Protein AF-A0A1B8QGB8-F1 (afdb_monomer_lite)

Organism: NCBI:txid34059

Foldseek 3Di:
DDDPPPPPPPPPPDDDPVVLVVLLVCVVVVVDDLCVSCVVVVHDSVVNVVSNVVVVVVVVVVVPPPPPPPPPPDDDD

Radius of gyration: 22.66 Å; chains: 1; bounding box: 53×43×69 Å

Structure (mmCIF, N/CA/C/O backbone):
data_AF-A0A1B8QGB8-F1
#
_entry.id   AF-A0A1B8QGB8-F1
#
loop_
_atom_site.group_PDB
_atom_site.id
_atom_site.type_symbol
_atom_site.label_atom_id
_atom_site.label_alt_id
_atom_site.label_comp_id
_atom_site.label_asym_id
_atom_site.label_entity_id
_atom_site.label_seq_id
_atom_site.pdbx_PDB_ins_code
_atom_site.Cartn_x
_atom_site.Cartn_y
_atom_site.Cartn_z
_atom_site.occupancy
_atom_site.B_iso_or_equiv
_atom_site.auth_seq_id
_atom_site.auth_comp_id
_atom_site.auth_asym_id
_atom_site.auth_atom_id
_atom_site.pdbx_PDB_model_num
ATOM 1 N N . MET A 1 1 ? 41.997 -21.981 -15.870 1.00 50.34 1 MET A N 1
ATOM 2 C CA . MET A 1 1 ? 41.032 -21.033 -16.468 1.00 50.34 1 MET A CA 1
ATOM 3 C C . MET A 1 1 ? 40.026 -20.680 -15.387 1.00 50.34 1 MET A C 1
ATOM 5 O O . MET A 1 1 ? 39.092 -21.434 -15.148 1.00 50.34 1 MET A O 1
ATOM 9 N N . ASP A 1 2 ? 40.285 -19.600 -14.660 1.00 50.50 2 ASP A N 1
ATOM 10 C CA . ASP A 1 2 ? 39.535 -19.207 -13.467 1.00 50.50 2 ASP A CA 1
ATOM 11 C C . ASP A 1 2 ? 38.245 -18.483 -13.863 1.00 50.50 2 ASP A C 1
ATOM 13 O O . ASP A 1 2 ? 38.265 -17.315 -14.257 1.00 50.50 2 ASP A O 1
ATOM 17 N N . ILE A 1 3 ? 37.105 -19.174 -13.777 1.00 58.19 3 ILE A N 1
ATOM 18 C CA . ILE A 1 3 ? 35.794 -18.553 -13.983 1.00 58.19 3 ILE A CA 1
ATOM 19 C C . ILE A 1 3 ? 35.440 -17.758 -12.727 1.00 58.19 3 ILE A C 1
ATOM 21 O O . ILE A 1 3 ? 34.901 -18.270 -11.748 1.00 58.19 3 ILE A O 1
ATOM 25 N N . LYS A 1 4 ? 35.765 -16.466 -12.764 1.00 57.00 4 LYS A N 1
ATOM 26 C CA . LYS A 1 4 ? 35.359 -15.475 -11.767 1.00 57.00 4 LYS A CA 1
ATOM 27 C C . LYS A 1 4 ? 33.861 -15.221 -11.936 1.00 57.00 4 LYS A C 1
ATOM 29 O O . LYS A 1 4 ? 33.454 -14.375 -12.727 1.00 57.00 4 LYS A O 1
ATOM 34 N N . MET A 1 5 ? 33.029 -15.982 -11.229 1.00 57.91 5 MET A N 1
ATOM 35 C CA . MET A 1 5 ? 31.582 -15.761 -11.203 1.00 57.91 5 MET A CA 1
ATOM 36 C C . MET A 1 5 ? 31.281 -14.474 -10.425 1.00 57.91 5 MET A C 1
ATOM 38 O O . MET A 1 5 ? 31.107 -14.484 -9.207 1.00 57.91 5 MET A O 1
ATOM 42 N N . ALA A 1 6 ? 31.250 -13.341 -11.128 1.00 60.84 6 ALA A N 1
ATOM 43 C CA . ALA A 1 6 ? 30.733 -12.094 -10.589 1.00 60.84 6 ALA A CA 1
ATOM 44 C C . ALA A 1 6 ? 29.246 -12.295 -10.262 1.00 60.84 6 ALA A C 1
ATOM 46 O O . ALA A 1 6 ? 28.392 -12.350 -11.146 1.00 60.84 6 ALA A O 1
ATOM 47 N N . THR A 1 7 ? 28.939 -12.443 -8.97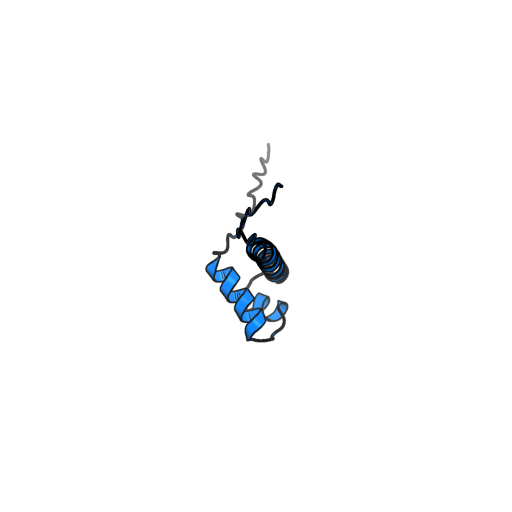6 1.00 60.94 7 THR A N 1
ATOM 48 C CA . THR A 1 7 ? 27.570 -12.514 -8.470 1.00 60.94 7 THR A CA 1
ATOM 49 C C . THR A 1 7 ? 26.926 -11.139 -8.637 1.00 60.94 7 THR A C 1
ATOM 51 O O . THR A 1 7 ? 26.973 -10.290 -7.748 1.00 60.94 7 THR A O 1
ATOM 54 N N . ASN A 1 8 ? 26.353 -10.890 -9.817 1.00 62.28 8 ASN A N 1
ATOM 55 C CA . ASN A 1 8 ? 25.522 -9.724 -10.090 1.00 62.28 8 ASN A CA 1
ATOM 56 C C . ASN A 1 8 ? 24.293 -9.799 -9.175 1.00 62.28 8 ASN A C 1
ATOM 58 O O . ASN A 1 8 ? 23.281 -10.416 -9.510 1.00 62.28 8 ASN A O 1
ATOM 62 N N . LYS A 1 9 ? 24.419 -9.257 -7.959 1.00 62.91 9 LYS A N 1
ATOM 63 C CA . LYS A 1 9 ? 23.331 -9.208 -6.985 1.00 62.91 9 LYS A CA 1
ATOM 64 C C . LYS A 1 9 ? 22.171 -8.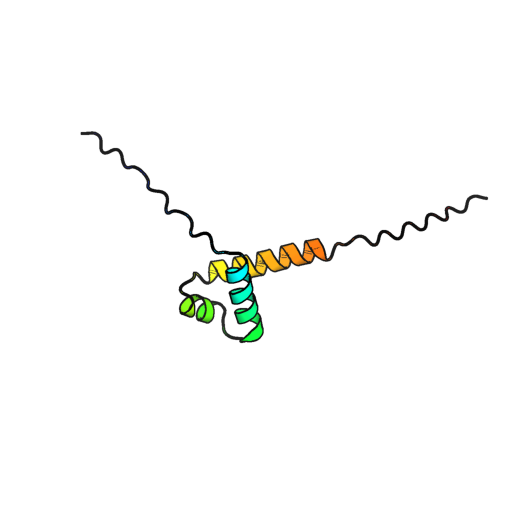475 -7.661 1.00 62.91 9 LYS A C 1
ATOM 66 O O . LYS A 1 9 ? 22.370 -7.328 -8.066 1.00 62.91 9 LYS A O 1
ATOM 71 N N . PRO A 1 10 ? 20.982 -9.089 -7.803 1.00 57.31 10 PRO A N 1
ATOM 72 C CA . PRO A 1 10 ? 19.863 -8.434 -8.459 1.00 57.31 10 PRO A CA 1
ATOM 73 C C . PRO A 1 10 ? 19.587 -7.127 -7.721 1.00 57.31 10 PRO A C 1
ATOM 75 O O . PRO A 1 10 ? 19.296 -7.120 -6.521 1.00 57.31 10 PRO A O 1
ATOM 78 N N . LYS A 1 11 ? 19.768 -6.015 -8.441 1.00 61.06 11 LYS A N 1
ATOM 79 C CA . LYS A 1 11 ? 19.562 -4.655 -7.946 1.00 61.06 11 LYS A CA 1
ATOM 80 C C . LYS A 1 11 ? 18.153 -4.621 -7.359 1.00 61.06 11 LYS A C 1
ATOM 82 O O . LYS A 1 11 ? 17.178 -4.824 -8.082 1.00 61.06 11 LYS A O 1
ATOM 87 N N . ARG A 1 12 ? 18.051 -4.504 -6.031 1.00 60.84 12 ARG A N 1
ATOM 88 C CA . ARG A 1 12 ? 16.764 -4.565 -5.328 1.00 60.84 12 ARG A CA 1
ATOM 89 C C . ARG A 1 12 ? 15.857 -3.511 -5.955 1.00 60.84 12 ARG A C 1
ATOM 91 O O . ARG A 1 12 ? 16.216 -2.338 -5.940 1.00 60.84 12 ARG A O 1
ATOM 98 N N . LYS A 1 13 ? 14.722 -3.926 -6.527 1.00 67.00 13 LYS A N 1
ATOM 99 C CA . LYS A 1 13 ? 13.715 -2.990 -7.038 1.00 67.00 13 LYS A CA 1
ATOM 100 C C . LYS A 1 13 ? 13.254 -2.127 -5.865 1.00 67.00 13 LYS A C 1
ATOM 102 O O . LYS A 1 13 ? 12.568 -2.612 -4.966 1.00 67.00 13 LYS A O 1
ATOM 107 N N . THR A 1 14 ? 13.703 -0.881 -5.831 1.00 70.44 14 THR A N 1
ATOM 108 C CA . THR A 1 14 ? 13.235 0.125 -4.884 1.00 70.44 14 THR A CA 1
ATOM 109 C C . THR A 1 14 ? 11.941 0.697 -5.432 1.00 70.44 14 THR A C 1
ATOM 111 O O . THR A 1 14 ? 11.944 1.337 -6.477 1.00 70.44 14 THR A O 1
ATOM 114 N N . TYR A 1 15 ? 10.838 0.419 -4.747 1.00 81.19 15 TYR A N 1
ATOM 115 C CA . TYR A 1 15 ? 9.551 1.042 -5.035 1.00 81.19 15 TYR A CA 1
ATOM 116 C C . TYR A 1 15 ? 9.464 2.362 -4.268 1.00 81.19 15 TYR A C 1
ATOM 118 O O . TYR A 1 15 ? 9.813 2.387 -3.079 1.00 8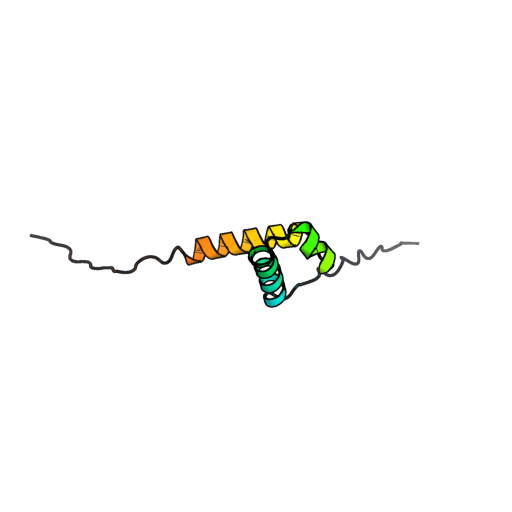1.19 15 TYR A O 1
ATOM 126 N N . SER A 1 16 ? 9.003 3.421 -4.935 1.00 82.44 16 SER A N 1
ATOM 127 C CA . SER A 1 16 ? 8.706 4.708 -4.304 1.00 82.44 16 SER A CA 1
ATOM 128 C C . SER A 1 16 ? 7.649 4.549 -3.215 1.00 82.44 16 SER A C 1
ATOM 130 O O . SER A 1 16 ? 6.797 3.661 -3.292 1.00 82.44 16 SER A O 1
ATOM 132 N N . ASP A 1 17 ? 7.696 5.399 -2.194 1.00 80.62 17 ASP A N 1
ATOM 133 C CA . ASP A 1 17 ? 6.748 5.326 -1.079 1.00 80.62 17 ASP A CA 1
ATOM 134 C C . ASP A 1 17 ? 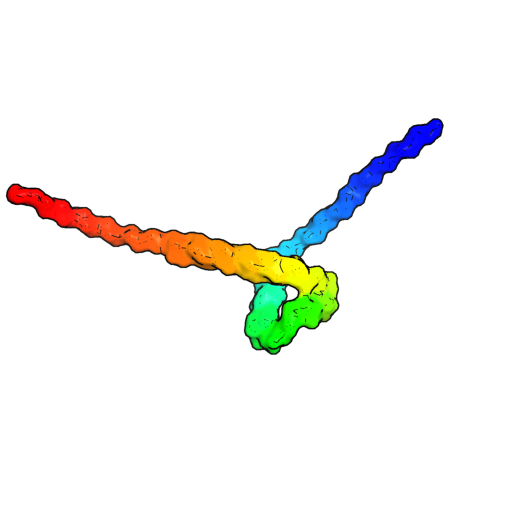5.310 5.642 -1.519 1.00 80.62 17 ASP A C 1
ATOM 136 O O . ASP A 1 17 ? 4.393 4.930 -1.115 1.00 80.62 17 ASP A O 1
ATOM 140 N N . GLU A 1 18 ? 5.135 6.568 -2.466 1.00 83.94 18 GLU A N 1
ATOM 141 C CA . GLU A 1 18 ? 3.850 6.872 -3.119 1.00 83.94 18 GLU A CA 1
ATOM 142 C C . GLU A 1 18 ? 3.195 5.629 -3.753 1.00 83.94 18 GLU A C 1
ATOM 144 O O . GLU A 1 18 ? 2.003 5.380 -3.585 1.00 83.94 18 GLU A O 1
ATOM 149 N N . PHE A 1 19 ? 3.989 4.773 -4.405 1.00 86.44 19 PHE A N 1
ATOM 150 C CA . PHE A 1 19 ? 3.501 3.547 -5.036 1.00 86.44 19 PHE A CA 1
ATOM 151 C C . PHE A 1 19 ? 3.096 2.494 -3.997 1.00 86.44 19 PHE A C 1
ATOM 153 O O . PHE A 1 19 ? 2.118 1.768 -4.179 1.00 86.44 19 PHE A O 1
ATOM 160 N N . LYS A 1 20 ? 3.822 2.415 -2.874 1.00 87.56 20 LYS A N 1
ATOM 161 C CA . LYS A 1 20 ? 3.461 1.520 -1.763 1.00 87.56 20 LYS A CA 1
ATOM 162 C C . LYS A 1 20 ? 2.143 1.950 -1.134 1.00 87.56 20 LYS A C 1
ATOM 164 O O . LYS A 1 20 ? 1.308 1.097 -0.846 1.00 87.56 20 LYS A O 1
ATOM 169 N N . GLU A 1 21 ? 1.975 3.250 -0.914 1.00 86.31 21 GLU A N 1
ATOM 170 C CA . GLU A 1 21 ? 0.761 3.825 -0.339 1.00 86.31 21 GLU A CA 1
ATOM 171 C C . GLU A 1 21 ? -0.436 3.617 -1.251 1.00 86.31 21 GLU A C 1
ATOM 173 O O . GLU A 1 21 ? -1.450 3.113 -0.777 1.00 86.31 21 GLU A O 1
ATOM 178 N N . PHE A 1 22 ? -0.290 3.878 -2.553 1.00 89.12 22 PHE A N 1
ATOM 179 C CA . PHE A 1 22 ? -1.331 3.614 -3.541 1.00 89.12 22 PHE A CA 1
ATOM 180 C C . PHE A 1 22 ? -1.832 2.167 -3.467 1.00 89.12 22 PHE A C 1
ATOM 182 O O . PHE A 1 22 ? -3.026 1.930 -3.328 1.00 89.12 22 PHE A O 1
ATOM 189 N N . LEU A 1 23 ? -0.926 1.186 -3.458 1.00 89.50 23 LEU A N 1
ATOM 190 C CA . LEU A 1 23 ? -1.310 -0.228 -3.410 1.00 89.50 23 LEU A CA 1
ATOM 191 C C . LEU A 1 23 ? -1.933 -0.649 -2.078 1.00 89.50 23 LEU A C 1
ATOM 193 O O . LEU A 1 23 ? -2.820 -1.503 -2.048 1.00 89.50 23 LEU A O 1
ATOM 197 N N . VAL A 1 24 ? -1.457 -0.092 -0.962 1.00 87.88 24 VAL A N 1
ATOM 198 C CA . VAL A 1 24 ? -2.044 -0.354 0.357 1.00 87.88 24 VAL A CA 1
ATOM 199 C C . VAL A 1 24 ? -3.443 0.254 0.442 1.00 87.88 24 VAL A C 1
ATOM 201 O O . VAL A 1 24 ? -4.347 -0.417 0.935 1.00 87.88 24 VAL A O 1
ATOM 204 N N . GLN A 1 25 ? -3.633 1.473 -0.065 1.00 88.12 25 GLN A N 1
ATOM 205 C CA . GLN A 1 25 ? -4.938 2.129 -0.147 1.00 88.12 25 GLN A CA 1
ATOM 206 C C . GLN A 1 25 ? -5.882 1.364 -1.065 1.00 88.12 25 GLN A C 1
ATOM 208 O O . GLN A 1 25 ? -6.998 1.070 -0.657 1.00 88.12 25 GLN A O 1
ATOM 213 N N . GLU A 1 26 ? -5.425 0.935 -2.238 1.00 89.69 26 GLU A N 1
ATOM 214 C CA . GLU A 1 26 ? -6.210 0.111 -3.157 1.00 89.69 26 GLU A CA 1
ATOM 215 C C . GLU A 1 26 ? -6.645 -1.201 -2.489 1.00 89.69 26 GLU A C 1
ATOM 217 O O . GLU A 1 26 ? -7.796 -1.615 -2.607 1.00 89.69 26 GLU A O 1
ATOM 222 N N . ALA A 1 27 ? -5.768 -1.831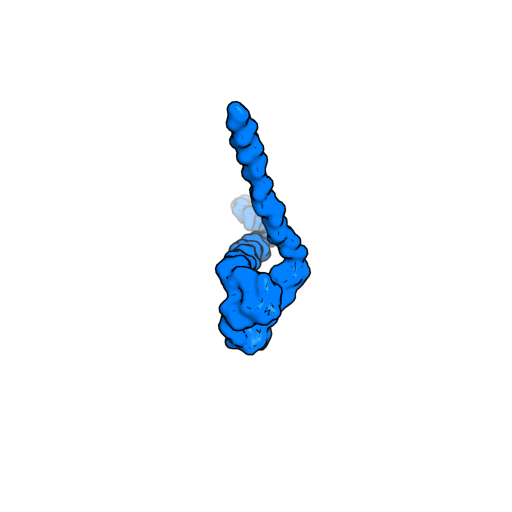 -1.701 1.00 87.19 27 ALA A N 1
ATOM 223 C CA . ALA A 1 27 ? -6.099 -3.037 -0.940 1.00 87.19 27 ALA A CA 1
ATOM 224 C C . ALA A 1 27 ? -7.103 -2.811 0.199 1.00 87.19 27 ALA A C 1
ATOM 226 O O . ALA A 1 27 ? -7.741 -3.767 0.639 1.00 87.19 27 ALA A O 1
ATOM 227 N N . ILE A 1 28 ? -7.232 -1.582 0.697 1.00 84.44 28 ILE A N 1
ATOM 228 C CA . ILE A 1 28 ? -8.216 -1.208 1.720 1.00 84.44 28 ILE A CA 1
ATOM 229 C C . ILE A 1 28 ? -9.535 -0.788 1.058 1.00 84.44 28 ILE A C 1
ATOM 231 O O . ILE A 1 28 ? -10.594 -1.236 1.484 1.00 84.44 28 ILE A O 1
ATOM 235 N N . SER A 1 29 ? -9.456 0.031 0.009 1.00 85.38 29 SER A N 1
ATOM 236 C CA . SER A 1 29 ? -10.580 0.649 -0.698 1.00 85.38 29 SER A CA 1
ATOM 237 C C . SER A 1 29 ? -11.342 -0.350 -1.569 1.00 85.38 29 SER A C 1
ATOM 239 O O . SER A 1 29 ? -12.563 -0.445 -1.486 1.00 85.38 29 SER A O 1
ATOM 241 N N . SER A 1 30 ? -10.631 -1.158 -2.366 1.00 81.75 30 SER A N 1
ATOM 242 C CA . SER A 1 30 ? -11.270 -2.083 -3.312 1.00 81.75 30 SER A CA 1
ATOM 243 C C . SER A 1 30 ? -11.905 -3.306 -2.642 1.00 81.75 30 SER A C 1
ATOM 245 O O . SER A 1 30 ? -12.694 -4.006 -3.273 1.00 81.75 30 SER A O 1
ATOM 247 N N . GLY A 1 31 ? -11.511 -3.636 -1.404 1.00 80.44 31 GLY A N 1
ATOM 248 C CA . GLY A 1 31 ? -11.912 -4.876 -0.725 1.00 80.44 31 GLY A CA 1
ATOM 249 C C . GLY A 1 31 ? -11.475 -6.166 -1.441 1.00 80.44 31 GLY A C 1
ATOM 250 O O . GLY A 1 31 ? -11.839 -7.264 -1.017 1.00 80.44 31 GLY A O 1
ATOM 251 N N . ARG A 1 32 ? -10.693 -6.065 -2.529 1.00 84.81 32 ARG A N 1
ATOM 252 C CA . ARG A 1 32 ? -10.181 -7.206 -3.297 1.00 84.81 32 ARG A CA 1
ATOM 253 C C . ARG A 1 32 ? -9.029 -7.869 -2.548 1.00 84.81 32 ARG A C 1
ATOM 255 O O . ARG A 1 32 ? -8.333 -7.257 -1.738 1.00 84.81 32 ARG A O 1
ATOM 262 N N . SER A 1 33 ? -8.787 -9.146 -2.841 1.00 86.19 33 SER A N 1
ATOM 263 C CA . SER A 1 33 ? -7.673 -9.859 -2.219 1.00 86.19 33 SER A CA 1
ATOM 264 C C . SER A 1 33 ? -6.331 -9.224 -2.596 1.00 86.19 33 SER A C 1
ATOM 266 O O . SER A 1 33 ? -6.069 -8.918 -3.761 1.00 86.19 33 SER A O 1
ATOM 268 N N . ILE A 1 34 ? -5.448 -9.094 -1.602 1.00 87.19 34 ILE A N 1
ATOM 269 C CA . ILE A 1 34 ? -4.081 -8.560 -1.744 1.00 87.19 34 ILE A CA 1
ATOM 270 C C . ILE A 1 34 ? -3.329 -9.258 -2.889 1.00 87.19 34 ILE A C 1
ATOM 272 O O . ILE A 1 34 ? -2.614 -8.613 -3.652 1.00 87.19 34 ILE A O 1
ATOM 276 N N . ALA A 1 35 ? -3.533 -10.569 -3.044 1.00 88.81 35 ALA A N 1
ATOM 277 C CA . ALA A 1 35 ? -2.965 -11.371 -4.124 1.00 88.81 35 ALA A CA 1
ATOM 278 C C . ALA A 1 35 ? -3.413 -10.912 -5.523 1.00 88.81 35 ALA A C 1
ATOM 280 O O . ALA A 1 35 ? -2.602 -10.877 -6.447 1.00 88.81 35 ALA A O 1
ATOM 281 N N . SER A 1 36 ? -4.689 -10.546 -5.682 1.00 89.94 36 SER A N 1
ATOM 282 C CA . SER A 1 36 ? -5.232 -10.093 -6.967 1.00 89.94 36 SER A CA 1
ATOM 283 C C . SER A 1 36 ? -4.656 -8.740 -7.362 1.00 89.94 36 SER A C 1
ATOM 285 O O . SER A 1 36 ? -4.200 -8.583 -8.488 1.00 89.94 36 SER A O 1
ATOM 287 N N . ILE A 1 37 ? -4.609 -7.797 -6.420 1.00 89.19 37 ILE A N 1
ATOM 288 C CA . ILE A 1 37 ? -4.039 -6.459 -6.639 1.00 89.19 37 ILE A CA 1
ATOM 289 C C . ILE A 1 37 ? -2.549 -6.568 -6.963 1.00 89.19 37 ILE A C 1
ATOM 291 O O . ILE A 1 37 ? -2.060 -5.931 -7.891 1.00 89.19 37 ILE A O 1
ATOM 295 N N . ALA A 1 38 ? -1.826 -7.423 -6.239 1.00 90.19 38 ALA A N 1
ATOM 296 C CA . ALA A 1 38 ? -0.411 -7.644 -6.482 1.00 90.19 38 ALA A CA 1
ATOM 297 C C . ALA A 1 38 ? -0.144 -8.217 -7.882 1.00 90.19 38 ALA A C 1
ATOM 299 O O . ALA A 1 38 ? 0.764 -7.751 -8.567 1.00 90.19 38 ALA A O 1
ATOM 300 N N . ARG A 1 39 ? -0.962 -9.182 -8.326 1.00 89.88 39 ARG A N 1
ATOM 301 C CA . ARG A 1 39 ? -0.871 -9.763 -9.671 1.00 89.88 39 ARG A CA 1
ATOM 302 C C . ARG A 1 39 ? -1.142 -8.726 -10.761 1.00 89.88 39 ARG A C 1
ATOM 304 O O . ARG A 1 39 ? -0.384 -8.677 -11.721 1.00 89.88 39 ARG A O 1
ATOM 311 N N . ASP A 1 40 ? -2.177 -7.911 -10.584 1.00 89.56 40 ASP A N 1
ATOM 312 C CA . ASP A 1 40 ? -2.572 -6.850 -11.519 1.00 89.56 40 ASP A CA 1
ATOM 313 C C . ASP A 1 40 ? -1.462 -5.799 -11.694 1.00 89.56 40 ASP A C 1
ATOM 315 O O . ASP A 1 40 ? -1.118 -5.411 -12.805 1.00 89.56 40 ASP A O 1
ATOM 319 N N . ASN A 1 41 ? -0.799 -5.446 -10.589 1.00 86.94 41 ASN A N 1
ATOM 320 C CA . ASN A 1 41 ? 0.294 -4.474 -10.561 1.00 86.94 41 ASN A CA 1
ATOM 321 C C . ASN A 1 41 ? 1.686 -5.094 -10.807 1.00 86.94 41 ASN A C 1
ATOM 323 O O . ASN A 1 41 ? 2.700 -4.400 -10.715 1.00 86.94 41 ASN A O 1
ATOM 327 N N . GLY A 1 42 ? 1.773 -6.403 -11.071 1.00 88.00 42 GLY A N 1
ATOM 328 C CA . GLY A 1 42 ? 3.039 -7.096 -11.336 1.00 88.00 42 GLY A CA 1
ATOM 329 C C . GLY A 1 42 ? 4.016 -7.139 -10.151 1.00 88.00 42 GLY A C 1
ATOM 330 O O . GLY A 1 42 ? 5.230 -7.256 -10.349 1.00 88.00 42 GLY A O 1
ATOM 331 N N . ILE A 1 43 ? 3.517 -7.044 -8.916 1.00 88.00 43 ILE A N 1
ATOM 332 C CA . ILE A 1 43 ? 4.323 -7.102 -7.692 1.00 88.00 43 ILE A CA 1
ATOM 333 C C . ILE A 1 43 ? 4.088 -8.394 -6.904 1.00 88.00 43 ILE A C 1
ATOM 335 O O . ILE A 1 43 ? 3.101 -9.106 -7.071 1.00 88.00 43 ILE A O 1
ATOM 339 N N . ASN A 1 44 ? 5.005 -8.706 -5.989 1.00 88.69 44 ASN A N 1
ATOM 340 C CA . ASN A 1 44 ? 4.841 -9.850 -5.099 1.00 88.69 44 ASN A CA 1
ATOM 341 C C . ASN A 1 44 ? 3.845 -9.518 -3.971 1.00 88.69 44 ASN A C 1
ATOM 343 O O . ASN A 1 44 ? 4.038 -8.550 -3.237 1.00 88.69 44 ASN A O 1
ATOM 347 N N . GLN A 1 45 ? 2.825 -10.355 -3.774 1.00 90.19 45 GLN A N 1
ATOM 348 C CA . GLN A 1 45 ? 1.831 -10.197 -2.702 1.00 90.19 45 GLN A CA 1
ATOM 349 C C . GLN A 1 45 ? 2.448 -10.132 -1.292 1.00 90.19 45 GLN A C 1
ATOM 351 O O . GLN A 1 45 ? 1.957 -9.400 -0.431 1.00 90.19 45 GLN A O 1
ATOM 356 N N . ASN A 1 46 ? 3.560 -10.839 -1.054 1.00 89.88 46 ASN A N 1
ATOM 357 C CA . ASN A 1 46 ? 4.267 -10.807 0.227 1.00 89.88 46 ASN A CA 1
ATOM 358 C C . ASN A 1 46 ? 4.822 -9.409 0.515 1.00 89.88 46 ASN A C 1
ATOM 360 O O . ASN A 1 46 ? 4.903 -8.994 1.669 1.00 89.88 46 ASN A O 1
ATOM 364 N N . LEU A 1 47 ? 5.181 -8.669 -0.536 1.00 88.38 47 LEU A N 1
ATOM 365 C CA . LEU A 1 47 ? 5.686 -7.312 -0.422 1.00 88.38 47 LEU A CA 1
ATOM 366 C C . LEU A 1 47 ? 4.580 -6.359 0.045 1.00 88.38 47 LEU A C 1
ATOM 368 O O . LEU A 1 47 ? 4.795 -5.599 0.985 1.00 88.38 47 LEU A O 1
ATOM 372 N N . LEU A 1 48 ? 3.378 -6.490 -0.520 1.00 88.62 48 LEU A N 1
ATOM 373 C CA . LEU A 1 48 ? 2.206 -5.714 -0.115 1.00 88.62 48 LEU A CA 1
ATOM 374 C C . LEU A 1 48 ? 1.769 -6.040 1.32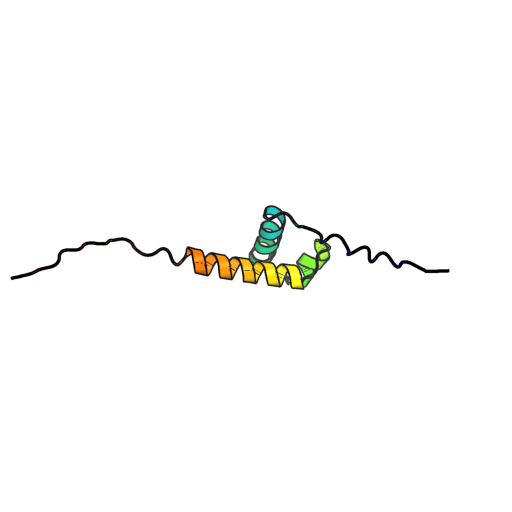7 1.00 88.62 48 LEU A C 1
ATOM 376 O O . LEU A 1 48 ? 1.466 -5.136 2.106 1.00 88.62 48 LEU A O 1
ATOM 380 N N . HIS A 1 49 ? 1.844 -7.313 1.738 1.00 88.44 49 HIS A N 1
ATOM 381 C CA . HIS A 1 49 ? 1.663 -7.710 3.141 1.00 88.44 49 HIS A CA 1
ATOM 382 C C . HIS A 1 49 ? 2.693 -7.059 4.073 1.00 88.44 49 HIS A C 1
ATOM 384 O O . HIS A 1 49 ? 2.326 -6.527 5.123 1.00 88.44 49 HIS A O 1
ATOM 390 N N . ASN A 1 50 ? 3.974 -7.081 3.697 1.00 88.88 50 ASN A N 1
ATOM 391 C CA . ASN A 1 50 ? 5.041 -6.463 4.481 1.00 88.88 50 ASN A CA 1
ATOM 392 C C . ASN A 1 50 ? 4.854 -4.947 4.592 1.00 88.88 50 ASN A C 1
ATOM 394 O O . ASN A 1 50 ? 5.018 -4.399 5.679 1.00 88.88 50 ASN A O 1
ATOM 398 N N . TRP A 1 51 ? 4.448 -4.271 3.516 1.00 89.19 51 TRP A N 1
ATOM 399 C CA . TRP A 1 51 ? 4.164 -2.835 3.531 1.00 89.19 51 TRP A CA 1
ATOM 400 C C . TRP A 1 51 ? 2.972 -2.484 4.411 1.00 89.19 51 TRP A C 1
ATOM 402 O O . TRP A 1 51 ? 3.078 -1.568 5.221 1.00 89.19 51 TRP A O 1
ATOM 412 N N . LYS A 1 52 ? 1.884 -3.261 4.353 1.00 86.62 52 LYS A N 1
ATOM 413 C CA . LYS A 1 52 ? 0.741 -3.100 5.263 1.00 86.62 52 LYS A CA 1
ATOM 414 C C . LYS A 1 52 ? 1.157 -3.253 6.730 1.00 86.62 52 LYS A C 1
ATOM 416 O O . LYS A 1 52 ? 0.719 -2.481 7.580 1.00 86.62 52 LYS A O 1
ATOM 421 N N . ARG A 1 53 ? 2.015 -4.232 7.046 1.00 86.12 53 ARG A N 1
ATOM 422 C CA . ARG A 1 53 ? 2.548 -4.421 8.410 1.00 86.12 53 ARG A CA 1
ATOM 423 C C . ARG A 1 53 ? 3.463 -3.271 8.832 1.00 86.12 53 ARG A C 1
ATOM 425 O O . ARG A 1 53 ? 3.333 -2.794 9.952 1.00 86.12 53 ARG A O 1
ATOM 432 N N . ALA A 1 54 ? 4.342 -2.810 7.945 1.00 84.94 54 ALA A N 1
ATOM 433 C CA . ALA A 1 54 ? 5.233 -1.684 8.209 1.00 84.94 54 ALA A CA 1
ATOM 434 C C . ALA A 1 54 ? 4.456 -0.376 8.432 1.00 84.94 54 ALA A C 1
ATOM 436 O O . ALA A 1 54 ? 4.777 0.362 9.354 1.00 84.94 54 ALA A O 1
ATOM 437 N N . GLN A 1 55 ? 3.404 -0.120 7.649 1.00 82.19 55 GLN A N 1
ATOM 438 C CA . GLN A 1 55 ? 2.473 0.998 7.842 1.00 82.19 55 GLN A CA 1
ATOM 439 C C . GLN A 1 55 ? 1.801 0.937 9.219 1.00 82.19 55 GLN A C 1
ATOM 441 O O . GLN A 1 55 ? 1.843 1.917 9.952 1.00 82.19 55 GLN A O 1
ATOM 446 N N . LYS A 1 56 ? 1.273 -0.226 9.627 1.00 80.19 56 LYS A N 1
ATOM 447 C CA . LYS A 1 56 ? 0.699 -0.406 10.973 1.00 80.19 56 LYS A CA 1
ATOM 448 C C . LYS A 1 56 ? 1.716 -0.186 12.094 1.00 80.19 56 LYS A C 1
ATOM 450 O O . LYS A 1 56 ? 1.379 0.423 13.099 1.00 80.19 56 LYS A O 1
ATOM 455 N N . ALA A 1 57 ? 2.948 -0.669 11.927 1.00 79.12 57 ALA A N 1
ATOM 456 C CA . ALA A 1 57 ? 4.014 -0.451 12.903 1.00 79.12 57 ALA A CA 1
ATOM 457 C C . ALA A 1 57 ? 4.395 1.037 13.010 1.00 79.12 57 ALA A C 1
ATOM 459 O O . ALA A 1 57 ? 4.557 1.542 14.115 1.00 79.12 57 ALA A O 1
ATOM 460 N N . LYS A 1 58 ? 4.465 1.753 11.877 1.00 73.56 58 LYS A N 1
ATOM 461 C CA . LYS A 1 58 ? 4.668 3.210 11.848 1.00 73.56 58 LYS A CA 1
ATOM 462 C C . LYS A 1 58 ? 3.512 3.958 12.516 1.00 73.56 58 LYS A C 1
ATOM 464 O O . LYS A 1 58 ? 3.770 4.830 13.331 1.00 73.56 58 LYS A O 1
ATOM 469 N N . GLN A 1 59 ? 2.268 3.578 12.219 1.00 67.06 59 GLN A N 1
ATOM 470 C CA . GLN A 1 59 ? 1.068 4.170 12.822 1.00 67.06 59 GLN A CA 1
ATOM 471 C C . GLN A 1 59 ? 1.035 3.966 14.339 1.00 67.06 59 GLN A C 1
ATOM 473 O O . GLN A 1 59 ? 0.800 4.919 15.070 1.00 67.06 59 GLN A O 1
ATOM 478 N N . ALA A 1 60 ? 1.356 2.762 14.821 1.00 62.28 60 ALA A N 1
ATOM 479 C CA . ALA A 1 60 ? 1.462 2.489 16.255 1.00 62.28 60 ALA A CA 1
ATOM 480 C C . ALA A 1 60 ? 2.551 3.333 16.941 1.00 62.28 60 ALA A C 1
ATOM 482 O O . ALA A 1 60 ? 2.438 3.639 18.123 1.00 62.28 60 ALA A O 1
ATOM 483 N N . GLN A 1 61 ? 3.594 3.727 16.208 1.00 56.72 61 GLN A N 1
ATOM 484 C CA . GLN A 1 61 ? 4.666 4.569 16.730 1.00 56.72 61 GLN A CA 1
ATOM 485 C C . GLN A 1 61 ? 4.326 6.068 16.691 1.00 56.72 61 GLN A C 1
ATOM 487 O O . GLN A 1 61 ? 4.793 6.812 17.545 1.00 56.72 61 GLN A O 1
ATOM 492 N N . THR A 1 62 ? 3.491 6.515 15.747 1.00 52.91 62 THR A N 1
ATOM 493 C CA . THR A 1 62 ? 2.985 7.899 15.683 1.00 52.91 62 THR A CA 1
ATOM 494 C C . THR A 1 62 ? 1.773 8.154 16.578 1.00 52.91 62 THR A C 1
ATOM 496 O O . THR A 1 62 ? 1.546 9.295 16.961 1.00 52.91 62 THR A O 1
ATOM 499 N N . ASP A 1 63 ? 1.014 7.114 16.932 1.00 51.06 63 ASP A N 1
ATOM 500 C CA . ASP A 1 63 ? -0.097 7.205 17.892 1.00 51.06 63 ASP A CA 1
ATOM 501 C C . ASP A 1 63 ? 0.407 7.294 19.348 1.00 51.06 63 ASP A C 1
ATOM 503 O O . ASP A 1 63 ? -0.293 7.772 20.235 1.00 51.06 63 ASP A O 1
ATOM 507 N N . GLN A 1 64 ? 1.680 6.952 19.596 1.00 47.16 64 GLN A N 1
ATOM 508 C CA . GLN A 1 64 ? 2.395 7.319 20.822 1.00 47.16 64 GLN A CA 1
ATOM 509 C C . GLN A 1 64 ? 2.921 8.761 20.749 1.00 47.16 64 GLN A C 1
ATOM 511 O O . GLN A 1 64 ? 4.114 9.023 20.890 1.00 47.16 64 GLN A O 1
ATOM 516 N N . LEU A 1 65 ? 2.018 9.719 20.547 1.00 46.53 65 LEU A N 1
ATOM 517 C CA . LEU A 1 65 ? 2.251 11.100 20.956 1.00 46.53 65 LEU A CA 1
ATOM 518 C C . LEU A 1 65 ? 2.086 11.153 22.483 1.00 46.53 65 LEU A C 1
ATOM 520 O O . LEU A 1 65 ? 0.973 10.957 22.975 1.00 46.53 65 LEU A O 1
ATOM 524 N N . PRO A 1 66 ? 3.151 11.401 23.273 1.00 51.53 66 PRO A N 1
ATOM 525 C CA . PRO A 1 66 ? 2.971 11.676 24.682 1.00 51.53 66 PRO A CA 1
ATOM 526 C C . PRO A 1 66 ? 2.224 13.003 24.781 1.00 51.53 66 PRO A C 1
ATOM 528 O O . PRO A 1 66 ? 2.698 14.045 24.327 1.00 51.53 66 PRO A O 1
ATOM 531 N N . THR A 1 67 ? 1.051 12.957 25.396 1.00 52.84 67 THR A N 1
ATOM 532 C CA . THR A 1 67 ? 0.402 14.087 26.050 1.00 52.84 67 THR A CA 1
ATOM 533 C C . THR A 1 67 ? 1.407 14.783 26.974 1.00 52.84 67 THR A C 1
ATOM 535 O O . THR A 1 67 ? 1.497 14.486 28.163 1.00 52.84 67 THR A O 1
ATOM 538 N N . LEU A 1 68 ? 2.190 15.717 26.434 1.00 54.62 68 LEU A N 1
ATOM 539 C CA . LEU A 1 68 ? 2.960 16.698 27.190 1.00 54.62 68 LEU A CA 1
ATOM 540 C C . LEU A 1 68 ? 1.995 17.796 27.646 1.00 54.62 68 LEU A C 1
ATOM 542 O O . LEU A 1 68 ? 2.042 18.930 27.186 1.00 54.62 68 LEU A O 1
ATOM 546 N N . ILE A 1 69 ? 1.113 17.453 28.583 1.00 55.78 69 ILE A N 1
ATOM 547 C CA . ILE A 1 69 ? 0.551 18.442 29.504 1.00 55.78 69 ILE A CA 1
ATOM 548 C C . ILE A 1 69 ? 1.225 18.186 30.844 1.00 55.78 69 ILE A C 1
ATOM 550 O O . ILE A 1 69 ? 0.705 17.518 31.732 1.00 55.78 69 ILE A O 1
ATOM 554 N N . ARG A 1 70 ? 2.460 18.683 30.968 1.00 52.94 70 ARG A N 1
ATOM 555 C CA . ARG A 1 70 ? 3.116 18.823 32.265 1.00 52.94 70 ARG A CA 1
ATOM 556 C C . ARG A 1 70 ? 2.475 20.005 32.985 1.00 52.94 70 ARG A C 1
ATOM 558 O O . ARG A 1 70 ? 3.037 21.092 33.013 1.00 52.94 70 ARG A O 1
ATOM 565 N N . THR A 1 71 ? 1.313 19.796 33.591 1.00 52.16 71 THR A N 1
ATOM 566 C CA . THR A 1 71 ? 0.886 20.642 34.708 1.00 52.16 71 THR A CA 1
ATOM 567 C C . THR A 1 71 ? 1.549 20.090 35.966 1.00 52.16 71 THR A C 1
ATOM 569 O O . THR A 1 71 ? 0.975 19.285 36.695 1.00 52.16 71 THR A O 1
ATOM 572 N N . CYS A 1 72 ? 2.801 20.481 36.208 1.00 49.44 72 CYS A N 1
ATOM 573 C CA . CYS A 1 72 ? 3.371 20.365 37.547 1.00 49.44 72 CYS A CA 1
ATOM 574 C C . CYS A 1 72 ? 2.745 21.465 38.412 1.00 49.44 72 CYS A C 1
ATOM 576 O O . CYS A 1 72 ? 3.275 22.567 38.493 1.00 49.44 72 CYS A O 1
ATOM 578 N N . SER A 1 73 ? 1.628 21.154 39.064 1.00 53.03 73 SER A N 1
ATOM 579 C CA . SER A 1 73 ? 1.244 21.797 40.321 1.00 53.03 73 SER A CA 1
ATOM 580 C C . SER A 1 73 ? 1.567 20.808 41.432 1.00 53.03 73 SER A C 1
ATOM 582 O O . SER A 1 73 ? 0.723 20.043 41.886 1.00 53.03 73 SER A O 1
ATOM 584 N N . GLN A 1 74 ? 2.847 20.773 41.802 1.00 55.00 74 GLN A N 1
ATOM 585 C CA . GLN A 1 74 ? 3.312 20.111 43.010 1.00 55.00 74 GLN A CA 1
ATOM 586 C C . GLN A 1 74 ? 2.790 20.932 44.195 1.00 55.00 74 GLN A C 1
ATOM 588 O O . GLN A 1 74 ? 3.353 21.972 44.527 1.00 55.00 74 GLN A O 1
ATOM 593 N N . SER A 1 75 ? 1.699 20.480 44.812 1.00 59.78 75 SER A N 1
ATOM 594 C CA . SER A 1 75 ? 1.385 20.841 46.192 1.00 59.78 75 SER A CA 1
ATOM 595 C C . SER A 1 75 ? 2.555 20.426 47.081 1.00 59.78 75 SER A C 1
ATOM 597 O O . SER A 1 75 ? 2.964 19.263 47.061 1.00 59.78 75 SER A O 1
ATOM 599 N N . PHE A 1 76 ? 3.064 21.361 47.871 1.00 55.34 76 PHE A N 1
ATOM 600 C CA . PHE A 1 76 ? 3.752 21.074 49.123 1.00 55.34 76 PHE A CA 1
ATOM 601 C C . PHE A 1 76 ? 3.311 22.119 50.154 1.00 55.34 76 PHE A C 1
ATOM 603 O O . PHE A 1 76 ? 2.997 23.243 49.771 1.00 55.34 76 PHE A O 1
ATOM 610 N N . GLN A 1 77 ? 3.192 21.642 51.396 1.00 57.56 77 GLN A N 1
ATOM 611 C CA . GLN A 1 77 ? 2.465 22.196 52.548 1.00 57.56 77 GLN A CA 1
ATOM 612 C C . GLN A 1 77 ? 2.594 23.696 52.809 1.00 57.56 77 GLN A C 1
ATOM 614 O O . GLN A 1 77 ? 3.712 24.235 52.670 1.00 57.56 77 GLN A O 1
#

pLDDT: mean 73.6, std 15.34, range [46.53, 90.19]

Secondary structure (DSSP, 8-state):
----------------HHHHHHHHHHHHHS---HHHHHHHTT--HHHHHHHHHHHHHHHHHHS--------------

InterPro domains:
  IPR002514 Transposase IS3/IS911family [PF01527] (11-64)
  IPR009057 Homedomain-like superfamily [SSF46689] (11-59)

Sequence (77 aa):
MDIKMATNKPKRKTYSDEFKEFLVQEAISSGRSIASIARDNGINQNLLHNWKRAQKAKQAQTDQLPTLIRTCSQSFQ